Protein AF-A0A960N1W3-F1 (afdb_monomer_lite)

Foldseek 3Di:
DEAPQQWWFWWADQPPRDIDTYANNQAQVSFDDDPDDDPNITPDTGRGHFDWDWDWDDDDQKIKIKIFTAHNVRHGPDIDMDMDGHD

Radius of gyration: 14.03 Å; chains: 1; bounding box: 32×27×37 Å

pLDDT: mean 94.99, std 5.08, range [64.81, 98.56]

Sequence (87 aa):
ICGDRHWQYHSVHPGTGVQEFSVGAASDSHAGGTPGYDANIHRFHRVKGGFLSVDVNREGGESTIAFRLRDVNGEVGYEALFRRAVS

Structure (mmCIF, N/CA/C/O backbone):
data_AF-A0A960N1W3-F1
#
_entry.id   AF-A0A960N1W3-F1
#
loop_
_atom_site.group_PDB
_atom_site.id
_atom_site.type_symbol
_atom_site.label_atom_id
_atom_site.label_alt_id
_atom_site.label_comp_id
_atom_site.label_asym_id
_atom_site.label_entity_id
_atom_site.label_seq_id
_atom_site.pdbx_PDB_ins_code
_atom_site.Cartn_x
_atom_site.Cartn_y
_atom_site.Cartn_z
_atom_site.occupancy
_atom_site.B_iso_or_equiv
_atom_site.auth_seq_id
_atom_site.auth_comp_id
_atom_site.auth_asym_id
_atom_site.auth_atom_id
_atom_site.pdbx_PDB_model_num
ATOM 1 N N . ILE A 1 1 ? 2.341 -6.122 5.284 1.00 93.44 1 ILE A N 1
ATOM 2 C CA . ILE A 1 1 ? 3.306 -5.167 4.685 1.00 93.44 1 ILE A CA 1
ATOM 3 C C . ILE A 1 1 ? 4.479 -5.990 4.160 1.00 93.44 1 ILE A C 1
ATOM 5 O O . ILE A 1 1 ? 4.919 -6.868 4.892 1.00 93.44 1 ILE A O 1
ATOM 9 N N . CYS A 1 2 ? 4.946 -5.755 2.931 1.00 95.00 2 CYS A N 1
ATOM 10 C CA . CYS A 1 2 ? 6.069 -6.474 2.302 1.00 95.00 2 CYS A CA 1
ATOM 11 C C . CYS A 1 2 ? 6.902 -5.557 1.375 1.00 95.00 2 CYS A C 1
ATOM 13 O O . CYS A 1 2 ? 6.553 -4.391 1.194 1.00 95.00 2 CYS A O 1
ATOM 15 N N . GLY A 1 3 ? 7.995 -6.068 0.786 1.00 88.88 3 GLY A N 1
ATOM 16 C CA . GLY A 1 3 ? 8.909 -5.244 -0.027 1.00 88.88 3 GLY A CA 1
ATOM 17 C C . GLY A 1 3 ? 9.824 -5.966 -1.030 1.00 88.88 3 GLY A C 1
ATOM 18 O O . GLY A 1 3 ? 10.702 -5.330 -1.581 1.00 88.88 3 GLY A O 1
ATOM 19 N N . ASP A 1 4 ? 9.662 -7.262 -1.302 1.00 91.44 4 ASP A N 1
ATOM 20 C CA . ASP A 1 4 ? 10.483 -7.956 -2.323 1.00 91.44 4 ASP A CA 1
ATOM 21 C C . ASP A 1 4 ? 10.117 -7.531 -3.760 1.00 91.44 4 ASP A C 1
ATOM 23 O O . ASP A 1 4 ? 10.957 -7.356 -4.636 1.00 91.44 4 ASP A O 1
ATOM 27 N N . ARG A 1 5 ? 8.829 -7.274 -3.996 1.00 90.94 5 ARG A N 1
ATOM 28 C CA . ARG A 1 5 ? 8.332 -6.807 -5.293 1.00 90.94 5 ARG A CA 1
ATOM 29 C C . ARG A 1 5 ? 8.750 -5.358 -5.510 1.00 90.94 5 ARG A C 1
ATOM 31 O O . ARG A 1 5 ? 8.274 -4.479 -4.794 1.00 90.94 5 ARG A O 1
ATOM 38 N N . HIS A 1 6 ? 9.578 -5.101 -6.520 1.00 94.88 6 HIS A N 1
ATOM 39 C CA . HIS A 1 6 ? 10.135 -3.784 -6.854 1.00 94.88 6 HIS A CA 1
ATOM 40 C C . HIS A 1 6 ? 9.112 -2.802 -7.473 1.00 94.88 6 HIS A C 1
ATOM 42 O O . HIS A 1 6 ? 9.343 -2.173 -8.503 1.00 94.88 6 HIS A O 1
ATOM 48 N N . TRP A 1 7 ? 7.940 -2.671 -6.864 1.00 95.38 7 TRP A N 1
ATOM 49 C CA . TRP A 1 7 ? 6.921 -1.679 -7.186 1.00 95.38 7 TRP A CA 1
ATOM 50 C C . TRP A 1 7 ? 6.060 -1.417 -5.948 1.00 95.38 7 TRP A C 1
ATOM 52 O O . TRP A 1 7 ? 6.186 -2.090 -4.920 1.00 95.38 7 TRP A O 1
ATOM 62 N N . GLN A 1 8 ? 5.192 -0.417 -6.043 1.00 97.44 8 GLN A N 1
ATOM 63 C CA . GLN A 1 8 ? 4.235 -0.081 -4.999 1.00 97.44 8 GLN A CA 1
ATOM 64 C C . GLN A 1 8 ? 2.862 -0.644 -5.345 1.00 97.44 8 GLN A C 1
ATOM 66 O O . GLN A 1 8 ? 2.409 -0.520 -6.485 1.00 97.44 8 GLN A O 1
ATOM 71 N N . TYR A 1 9 ? 2.179 -1.238 -4.371 1.00 97.56 9 TYR A N 1
ATOM 72 C CA . TYR A 1 9 ? 0.777 -1.617 -4.528 1.00 97.56 9 TYR A CA 1
ATOM 73 C C . TYR A 1 9 ? 0.041 -1.699 -3.195 1.00 97.56 9 TYR A C 1
ATOM 75 O O . TYR A 1 9 ? 0.636 -1.867 -2.126 1.00 97.56 9 TYR A O 1
ATOM 83 N N . HIS A 1 10 ? -1.279 -1.612 -3.308 1.00 98.31 10 HIS A N 1
ATOM 84 C CA . HIS A 1 10 ? -2.223 -2.011 -2.281 1.00 98.31 10 HIS A CA 1
ATOM 85 C C . HIS A 1 10 ? -3.187 -3.027 -2.895 1.00 98.31 10 HIS A C 1
ATOM 87 O O . HIS A 1 10 ? -3.882 -2.705 -3.863 1.00 98.31 10 HIS A O 1
ATOM 93 N N . SER A 1 11 ? -3.229 -4.232 -2.333 1.00 97.75 11 SER A N 1
ATOM 94 C CA . SER A 1 11 ? -4.110 -5.318 -2.760 1.00 97.75 11 SER A CA 1
ATOM 95 C C . SER A 1 11 ? -5.049 -5.747 -1.644 1.00 97.75 11 SER A C 1
ATOM 97 O O . SER A 1 11 ? -4.696 -5.697 -0.468 1.00 97.75 11 SER A O 1
ATOM 99 N N . VAL A 1 12 ? -6.233 -6.219 -2.019 1.00 98.38 12 VAL A N 1
ATOM 100 C CA . VAL A 1 12 ? -7.217 -6.799 -1.108 1.00 98.38 12 VAL A CA 1
ATOM 101 C C . VAL A 1 12 ? -7.504 -8.222 -1.553 1.00 98.38 12 VAL A C 1
ATOM 103 O O . VAL A 1 12 ? -7.9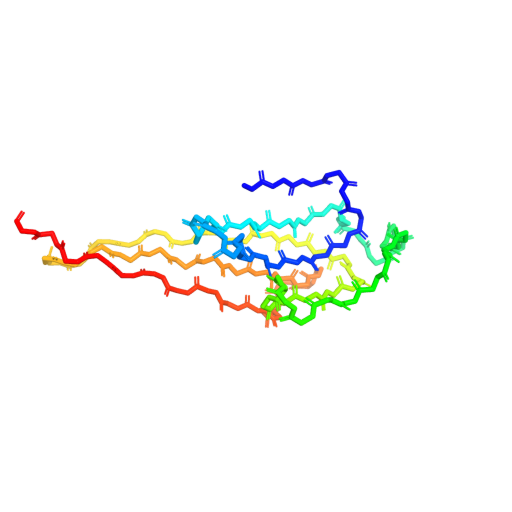79 -8.440 -2.665 1.00 98.38 12 VAL A O 1
ATOM 106 N N . HIS A 1 13 ? -7.224 -9.198 -0.690 1.00 97.50 13 HIS A N 1
ATOM 107 C CA . HIS A 1 13 ? -7.530 -10.591 -0.998 1.00 97.50 13 HIS A CA 1
ATOM 108 C C . HIS A 1 13 ? -9.057 -10.793 -1.070 1.00 97.50 13 HIS A C 1
ATOM 110 O O . HIS A 1 13 ? -9.746 -10.518 -0.082 1.00 97.50 13 HIS A O 1
ATOM 116 N N . PRO A 1 14 ? -9.613 -11.304 -2.184 1.00 95.94 14 PRO A N 1
ATOM 117 C CA . PRO A 1 14 ? -11.059 -11.309 -2.413 1.00 95.94 14 PRO A CA 1
ATOM 118 C C . PRO A 1 14 ? -11.825 -12.220 -1.447 1.00 95.94 14 PRO A C 1
ATOM 120 O O . PRO A 1 14 ? -12.958 -11.915 -1.093 1.00 95.94 14 PRO A O 1
ATOM 123 N N . GLY A 1 15 ? -11.213 -13.316 -0.983 1.00 97.19 15 GLY A N 1
ATOM 124 C CA . GLY A 1 15 ? -11.878 -14.262 -0.080 1.00 97.19 15 GLY A CA 1
ATOM 125 C C . GLY A 1 15 ? -11.844 -13.875 1.402 1.00 97.19 15 GLY A C 1
ATOM 126 O O . GLY A 1 15 ? -12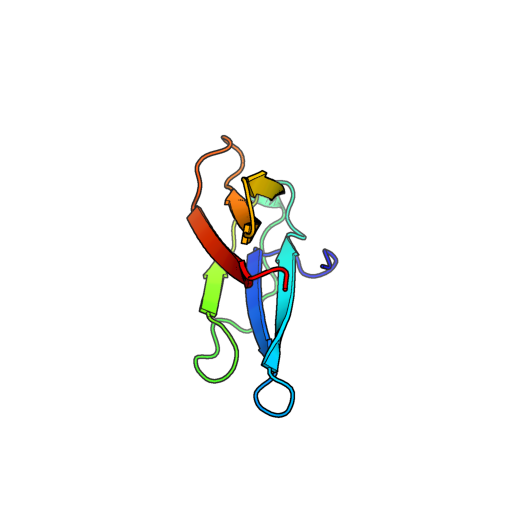.688 -14.324 2.165 1.00 97.19 15 GLY A O 1
ATOM 127 N N . THR A 1 16 ? -10.870 -13.068 1.833 1.00 97.62 16 THR A N 1
ATOM 128 C CA . THR A 1 16 ? -10.639 -12.781 3.268 1.00 97.62 16 THR A CA 1
ATOM 129 C C . THR A 1 16 ? -10.676 -11.295 3.605 1.00 97.62 16 THR A C 1
ATOM 131 O O . THR A 1 16 ? -10.694 -10.938 4.778 1.00 97.62 16 THR A O 1
ATOM 134 N N . GLY A 1 17 ? -10.638 -10.413 2.603 1.00 97.00 17 GLY A N 1
ATOM 135 C CA . GLY A 1 17 ? -10.542 -8.967 2.794 1.00 97.00 17 GLY A CA 1
ATOM 136 C C . GLY A 1 17 ? -9.188 -8.487 3.329 1.00 97.00 17 GLY A C 1
ATOM 137 O O . GLY A 1 17 ? -9.049 -7.300 3.632 1.00 97.00 17 GLY A O 1
ATOM 138 N N . VAL A 1 18 ? -8.192 -9.375 3.448 1.00 97.56 18 VAL A N 1
ATOM 139 C CA . VAL A 1 18 ? -6.847 -9.025 3.930 1.00 97.56 18 VAL A CA 1
ATOM 140 C C . VAL A 1 18 ? -6.244 -7.950 3.033 1.00 97.56 18 VAL A C 1
ATOM 142 O O . VAL A 1 18 ? -6.192 -8.115 1.815 1.00 97.56 18 VAL A O 1
ATOM 145 N N . GLN A 1 19 ? -5.789 -6.864 3.658 1.00 98.00 19 GLN A N 1
ATOM 146 C CA . GLN A 1 19 ? -5.127 -5.740 3.002 1.00 98.00 19 GLN A CA 1
ATOM 147 C C . GLN A 1 19 ? -3.611 -6.004 2.959 1.00 98.00 19 GLN A C 1
ATOM 149 O O . GLN A 1 19 ? -2.971 -6.157 4.002 1.00 98.00 19 GLN A O 1
ATOM 154 N N . GLU A 1 20 ? -3.023 -6.043 1.766 1.00 97.69 20 GLU A N 1
ATOM 155 C CA . GLU A 1 20 ? -1.579 -6.163 1.551 1.00 97.69 20 GLU A CA 1
ATOM 156 C C . GLU A 1 20 ? -1.030 -4.866 0.953 1.00 97.69 20 GLU A C 1
ATOM 158 O O . GLU A 1 20 ? -1.434 -4.446 -0.128 1.00 97.69 20 GLU A O 1
ATOM 163 N N . PHE A 1 21 ? -0.076 -4.249 1.649 1.00 97.94 21 PHE A N 1
ATOM 164 C CA . PHE A 1 21 ? 0.674 -3.087 1.174 1.00 97.94 21 PHE A CA 1
ATOM 165 C C . PHE A 1 21 ? 2.114 -3.488 0.891 1.00 97.94 21 PHE A C 1
ATOM 167 O O . PHE A 1 21 ? 2.746 -4.140 1.731 1.00 97.94 21 PHE A O 1
ATOM 174 N N . SER A 1 22 ? 2.643 -3.044 -0.245 1.00 95.81 22 SER A N 1
ATOM 175 C CA . SER A 1 22 ? 4.021 -3.312 -0.640 1.00 95.81 22 SER A CA 1
ATOM 176 C C . SER A 1 22 ? 4.709 -2.089 -1.196 1.00 95.81 22 SER A C 1
ATOM 178 O O . SER A 1 22 ? 4.102 -1.306 -1.926 1.00 95.81 22 SER A O 1
ATOM 180 N N . VAL A 1 23 ? 5.999 -1.991 -0.894 1.00 93.00 23 VAL A N 1
ATOM 181 C CA . VAL A 1 23 ? 6.905 -0.982 -1.435 1.00 93.00 23 VAL A CA 1
ATOM 182 C C . VAL A 1 23 ? 8.312 -1.564 -1.511 1.00 93.00 23 VAL A C 1
ATOM 184 O O . VAL A 1 23 ? 9.076 -1.498 -0.557 1.00 93.00 23 VAL A O 1
ATOM 187 N N . GLY A 1 24 ? 8.643 -2.216 -2.626 1.00 86.94 24 GLY A N 1
ATOM 188 C CA . GLY A 1 24 ? 9.970 -2.831 -2.765 1.00 86.94 24 GLY A CA 1
ATOM 189 C C . GLY A 1 24 ? 11.001 -1.998 -3.503 1.00 86.94 24 GLY A C 1
ATOM 190 O O . GLY A 1 24 ? 12.197 -2.193 -3.327 1.00 86.94 24 GLY A O 1
ATOM 191 N N . ALA A 1 25 ? 10.562 -1.033 -4.308 1.00 90.00 25 ALA A N 1
ATOM 192 C CA . ALA A 1 25 ? 11.477 -0.111 -4.960 1.00 90.00 25 ALA A CA 1
ATOM 193 C C . ALA A 1 25 ? 11.730 1.098 -4.051 1.00 90.00 25 ALA A C 1
ATOM 195 O O . ALA A 1 25 ? 10.849 1.937 -3.879 1.00 90.00 25 ALA A O 1
ATOM 196 N N . ALA A 1 26 ? 12.942 1.218 -3.507 1.00 88.75 26 ALA A N 1
ATOM 197 C CA . ALA A 1 26 ? 13.359 2.421 -2.779 1.00 88.75 26 ALA A CA 1
ATOM 198 C C . ALA A 1 26 ? 13.642 3.611 -3.723 1.00 88.75 26 ALA A C 1
ATOM 200 O O . ALA A 1 26 ? 13.538 4.764 -3.318 1.00 88.75 26 ALA A O 1
ATOM 201 N N . SER A 1 27 ? 13.968 3.345 -4.993 1.00 91.31 27 SER A N 1
ATOM 202 C CA . SER A 1 27 ? 14.211 4.357 -6.028 1.00 91.31 27 SER A CA 1
ATOM 203 C C . SER A 1 27 ? 13.544 3.985 -7.350 1.00 91.31 27 SER A C 1
ATOM 205 O O . SER A 1 27 ? 13.281 2.814 -7.626 1.00 91.31 27 SER A O 1
ATOM 207 N N . ASP A 1 28 ? 13.311 4.986 -8.199 1.00 92.81 28 ASP A N 1
ATOM 208 C CA . ASP A 1 28 ? 12.736 4.792 -9.535 1.00 92.81 28 ASP A CA 1
ATOM 209 C C . ASP A 1 28 ? 13.587 3.880 -10.424 1.00 92.81 28 ASP A C 1
ATOM 211 O O . ASP A 1 28 ? 13.044 3.097 -11.196 1.00 92.81 28 ASP A O 1
ATOM 215 N N . SER A 1 29 ? 14.913 3.946 -10.287 1.00 93.31 29 SER A N 1
ATOM 216 C CA . SER A 1 29 ? 15.859 3.144 -11.072 1.00 93.31 29 SER A CA 1
ATOM 217 C C . SER A 1 29 ? 15.763 1.641 -10.811 1.00 93.31 29 SER A C 1
ATOM 219 O O . SER A 1 29 ? 16.184 0.855 -11.653 1.00 93.31 29 SER A O 1
ATOM 221 N N . HIS A 1 30 ? 15.239 1.240 -9.652 1.00 89.06 30 HIS A N 1
ATOM 222 C CA . HIS A 1 30 ? 15.089 -0.165 -9.283 1.00 89.06 30 HIS A CA 1
ATOM 223 C C . HIS A 1 30 ? 13.652 -0.665 -9.457 1.00 89.06 30 HIS A C 1
ATOM 225 O O . HIS A 1 30 ? 13.402 -1.840 -9.209 1.00 89.06 30 HIS A O 1
ATOM 231 N N . ALA A 1 31 ? 12.715 0.191 -9.885 1.00 93.25 31 ALA A N 1
ATOM 232 C CA . ALA A 1 31 ? 11.318 -0.186 -10.048 1.00 93.25 31 ALA A CA 1
ATOM 233 C C . ALA A 1 31 ? 11.085 -0.987 -11.340 1.00 93.25 31 ALA A C 1
ATOM 235 O O . ALA A 1 31 ? 11.486 -0.562 -12.423 1.00 93.25 31 ALA A O 1
ATOM 236 N N . GLY A 1 32 ? 10.404 -2.131 -11.253 1.00 93.12 32 GLY A N 1
ATOM 237 C CA . GLY A 1 32 ? 10.144 -2.980 -12.420 1.00 93.12 32 GLY A CA 1
ATOM 238 C C . GLY A 1 32 ? 9.704 -4.405 -12.082 1.00 93.12 32 GLY A C 1
ATOM 239 O O . GLY A 1 32 ? 9.430 -4.725 -10.932 1.00 93.12 32 GLY A O 1
ATOM 240 N N . GLY A 1 33 ? 9.623 -5.267 -13.103 1.00 92.00 33 GLY A N 1
ATOM 241 C CA . GLY A 1 33 ? 9.361 -6.708 -12.935 1.00 92.00 33 GLY A CA 1
ATOM 242 C C . GLY A 1 33 ? 7.914 -7.088 -12.600 1.00 92.00 33 GLY A C 1
ATOM 243 O O . GLY A 1 33 ? 7.652 -8.212 -12.182 1.00 92.00 33 GLY A O 1
ATOM 244 N N . THR A 1 34 ? 6.968 -6.165 -12.762 1.00 93.94 34 THR A N 1
ATOM 245 C CA . THR A 1 34 ? 5.562 -6.406 -12.425 1.00 93.94 34 THR A CA 1
ATOM 246 C C . THR A 1 34 ? 4.788 -7.097 -13.559 1.00 93.94 34 THR A C 1
ATOM 248 O O . THR A 1 34 ? 5.009 -6.765 -14.724 1.00 93.94 34 THR A O 1
ATOM 251 N N . PRO A 1 35 ? 3.821 -7.987 -13.251 1.00 94.19 35 PRO A N 1
ATOM 252 C CA . PRO A 1 35 ? 2.867 -8.507 -14.238 1.00 94.19 35 PRO A CA 1
ATOM 253 C C . PRO A 1 35 ? 1.797 -7.482 -14.661 1.00 94.19 35 PRO A C 1
ATOM 255 O O . PRO A 1 35 ? 0.974 -7.780 -15.521 1.00 94.19 35 PRO A O 1
ATOM 258 N N . GLY A 1 36 ? 1.798 -6.280 -14.072 1.00 96.06 36 GLY A N 1
ATOM 259 C CA . GLY A 1 36 ? 0.816 -5.230 -14.336 1.00 96.06 36 GLY A CA 1
ATOM 260 C C . GLY A 1 36 ? -0.300 -5.160 -13.291 1.00 96.06 36 GLY A C 1
ATOM 261 O O . GLY A 1 36 ? -0.290 -5.872 -12.285 1.00 96.06 36 GLY A O 1
ATOM 262 N N . TYR A 1 37 ? -1.238 -4.239 -13.516 1.00 97.38 37 TYR A N 1
ATOM 263 C CA . TYR A 1 37 ? -2.410 -4.047 -12.664 1.00 97.38 37 TYR A CA 1
ATOM 264 C C . TYR A 1 37 ? -3.448 -5.153 -12.897 1.00 97.38 37 TYR A C 1
ATOM 266 O O . TYR A 1 37 ? -3.719 -5.541 -14.029 1.00 97.38 37 TYR A O 1
ATOM 274 N N . ASP A 1 38 ? -4.071 -5.599 -11.812 1.00 97.25 38 ASP A N 1
ATOM 275 C CA . ASP A 1 38 ? -5.174 -6.567 -11.805 1.00 97.25 38 ASP A CA 1
ATOM 276 C C . ASP A 1 38 ? -6.321 -5.983 -10.981 1.00 97.25 38 ASP A C 1
ATOM 278 O O . ASP A 1 38 ? -6.202 -5.840 -9.763 1.00 97.25 38 ASP A O 1
ATOM 282 N N . ALA A 1 39 ? -7.424 -5.654 -11.653 1.00 96.31 39 ALA A N 1
ATOM 283 C CA . ALA A 1 39 ? -8.590 -5.008 -11.056 1.00 96.31 39 ALA A CA 1
ATOM 284 C C . ALA A 1 39 ? -9.323 -5.873 -10.017 1.00 96.31 39 ALA A C 1
ATOM 286 O O . ALA A 1 39 ? -10.071 -5.334 -9.201 1.00 96.31 39 ALA A O 1
ATOM 287 N N . ASN A 1 40 ? -9.114 -7.194 -10.019 1.00 96.81 40 ASN A N 1
ATOM 288 C CA . ASN A 1 40 ? -9.774 -8.095 -9.073 1.00 96.81 40 ASN A CA 1
ATOM 289 C C . ASN A 1 40 ? -9.193 -7.987 -7.661 1.00 96.81 40 ASN A C 1
ATOM 291 O O . ASN A 1 40 ? -9.887 -8.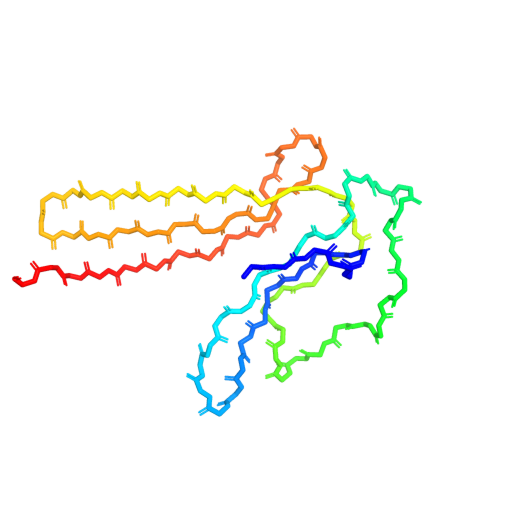277 -6.687 1.00 96.81 40 ASN A O 1
ATOM 295 N N . ILE A 1 41 ? -7.925 -7.582 -7.549 1.00 96.56 41 ILE A N 1
ATOM 296 C CA . ILE A 1 41 ? -7.192 -7.575 -6.278 1.00 96.56 41 ILE A CA 1
ATOM 297 C C . ILE A 1 41 ? -6.586 -6.212 -5.953 1.00 96.56 41 ILE A C 1
ATOM 299 O O . ILE A 1 41 ? -6.543 -5.834 -4.785 1.00 96.56 41 ILE A O 1
ATOM 303 N N . HIS A 1 42 ? -6.134 -5.447 -6.947 1.00 98.12 42 HIS A N 1
ATOM 304 C CA . HIS A 1 42 ? -5.393 -4.215 -6.711 1.00 98.12 42 HIS A CA 1
ATOM 305 C C . HIS A 1 42 ? -6.334 -3.019 -6.525 1.00 98.12 42 HIS A C 1
ATOM 307 O O . HIS A 1 42 ? -7.144 -2.674 -7.387 1.00 98.12 42 HIS A O 1
ATOM 313 N N . ARG A 1 43 ? -6.153 -2.308 -5.414 1.00 97.94 43 ARG A N 1
ATOM 314 C CA . ARG A 1 43 ? -6.695 -0.960 -5.184 1.00 97.94 43 ARG A CA 1
ATOM 315 C C . ARG A 1 43 ? -5.734 0.128 -5.643 1.00 97.94 43 ARG A C 1
ATOM 317 O O . ARG A 1 43 ? -6.168 1.231 -5.952 1.00 97.94 43 ARG A O 1
ATOM 324 N N . PHE A 1 44 ? -4.446 -0.194 -5.701 1.00 97.94 44 PHE A N 1
ATOM 325 C CA . PHE A 1 44 ? -3.399 0.679 -6.207 1.00 97.94 44 PHE A CA 1
ATOM 326 C C . PHE A 1 44 ? -2.250 -0.151 -6.768 1.00 97.94 44 PHE A C 1
ATOM 328 O O . PHE A 1 44 ? -1.922 -1.202 -6.219 1.00 97.94 44 PHE A O 1
ATOM 335 N N . HIS A 1 45 ? -1.617 0.346 -7.827 1.00 97.69 45 HIS A N 1
ATOM 336 C CA . HIS A 1 45 ? -0.417 -0.226 -8.426 1.00 97.69 45 HIS A CA 1
ATOM 337 C C . HIS A 1 45 ? 0.392 0.890 -9.084 1.00 97.69 45 HIS A C 1
ATOM 339 O O . HIS A 1 45 ? -0.163 1.717 -9.809 1.00 97.69 45 HIS A O 1
ATOM 345 N N . ARG A 1 46 ? 1.696 0.938 -8.811 1.00 96.62 46 ARG A N 1
ATOM 346 C CA . ARG A 1 46 ? 2.602 1.940 -9.371 1.00 96.62 46 ARG A CA 1
ATOM 347 C C .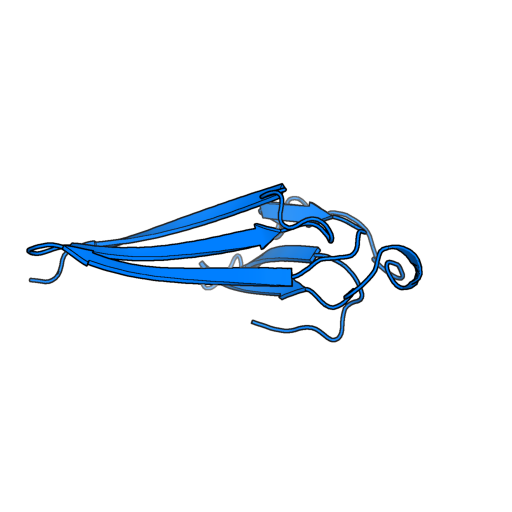 ARG A 1 46 ? 4.018 1.392 -9.476 1.00 96.62 46 ARG A C 1
ATOM 349 O O . ARG A 1 46 ? 4.628 1.014 -8.478 1.00 96.62 46 ARG A O 1
ATOM 356 N N . VAL A 1 47 ? 4.583 1.437 -10.679 1.00 96.62 47 VAL A N 1
ATOM 357 C CA . VAL A 1 47 ? 5.961 0.999 -10.969 1.00 96.62 47 VAL A CA 1
ATOM 358 C C . VAL A 1 47 ? 6.937 2.160 -10.779 1.00 96.62 47 VAL A C 1
ATOM 360 O O . VAL A 1 47 ? 7.498 2.690 -11.734 1.00 96.62 47 VAL A O 1
ATOM 363 N N . LYS A 1 48 ? 7.071 2.617 -9.533 1.00 96.19 48 LYS A N 1
ATOM 364 C CA . LYS A 1 48 ? 7.963 3.713 -9.130 1.00 96.19 48 LYS A CA 1
ATOM 365 C C . LYS A 1 48 ? 8.535 3.473 -7.740 1.00 96.19 48 LYS A C 1
ATOM 367 O O . LYS A 1 48 ? 7.945 2.735 -6.945 1.00 96.19 48 LYS A O 1
ATOM 372 N N . GLY A 1 49 ? 9.656 4.130 -7.459 1.00 95.44 49 GLY A N 1
ATOM 373 C CA . GLY A 1 49 ? 10.283 4.114 -6.149 1.00 95.44 49 GLY A CA 1
ATOM 374 C C . GLY A 1 49 ? 9.490 4.896 -5.109 1.00 95.44 49 GLY A C 1
ATOM 375 O O . GLY A 1 49 ? 8.619 5.705 -5.446 1.00 95.44 49 GLY A O 1
ATOM 376 N N . GLY A 1 50 ? 9.798 4.661 -3.840 1.00 96.69 50 GLY A N 1
ATOM 377 C CA . GLY A 1 50 ? 9.203 5.396 -2.738 1.00 96.69 50 GLY A CA 1
ATOM 378 C C . GLY A 1 50 ? 9.249 4.634 -1.425 1.00 96.69 50 GLY A C 1
ATOM 379 O O . GLY A 1 50 ? 10.082 3.751 -1.228 1.00 96.69 50 GLY A O 1
ATOM 380 N N . PHE A 1 51 ? 8.339 4.981 -0.522 1.00 97.38 51 PHE A N 1
ATOM 381 C CA . PHE A 1 51 ? 8.232 4.358 0.795 1.00 97.38 51 PHE A CA 1
ATOM 382 C C . PHE A 1 51 ? 6.785 4.365 1.295 1.00 97.38 51 PHE A C 1
ATOM 384 O O . PHE A 1 51 ? 5.921 5.068 0.772 1.00 97.38 51 PHE A O 1
ATOM 391 N N . LEU A 1 52 ? 6.514 3.562 2.322 1.00 97.94 52 LEU A N 1
ATOM 392 C CA . LEU A 1 52 ? 5.228 3.518 3.009 1.00 97.94 52 LEU A CA 1
ATOM 393 C C . LEU A 1 52 ? 5.354 4.291 4.324 1.00 97.94 52 LEU A C 1
ATOM 395 O O . LEU A 1 52 ? 6.188 3.938 5.157 1.00 97.94 52 LEU A O 1
ATOM 399 N N . SER A 1 53 ? 4.513 5.302 4.539 1.00 97.81 53 SER A N 1
ATOM 400 C CA . SER A 1 53 ? 4.313 5.888 5.869 1.00 97.81 53 SER A CA 1
ATOM 401 C C . SER A 1 53 ? 3.005 5.379 6.464 1.00 97.81 53 SER A C 1
ATOM 403 O O . SER A 1 53 ? 1.992 5.310 5.764 1.00 97.81 53 SER A O 1
ATOM 405 N N . VAL A 1 54 ? 3.024 5.036 7.750 1.00 98.06 54 VAL A N 1
ATOM 406 C CA . VAL A 1 54 ? 1.839 4.578 8.478 1.00 98.06 54 VAL A CA 1
ATOM 407 C C . VAL A 1 54 ? 1.629 5.473 9.685 1.00 98.06 54 VAL A C 1
ATOM 409 O O . VAL A 1 54 ? 2.488 5.543 10.559 1.00 98.06 54 VAL A O 1
ATOM 412 N N . ASP A 1 55 ? 0.479 6.132 9.727 1.00 97.88 55 ASP A N 1
ATOM 413 C CA . ASP A 1 55 ? 0.093 7.029 10.807 1.00 97.88 55 ASP A CA 1
ATOM 414 C C . ASP A 1 55 ? -1.044 6.382 11.597 1.00 97.88 55 ASP A C 1
ATOM 416 O O . ASP A 1 55 ? -2.091 6.062 11.032 1.00 97.88 55 ASP A O 1
ATOM 420 N N . VAL A 1 56 ? -0.840 6.166 12.895 1.00 96.62 56 VAL A N 1
ATOM 421 C CA . VAL A 1 56 ? -1.852 5.614 13.805 1.00 96.62 56 VAL A CA 1
ATOM 422 C C . VAL A 1 56 ? -2.251 6.708 14.778 1.00 96.62 56 VAL A C 1
ATOM 424 O O . VAL A 1 56 ? -1.391 7.260 15.461 1.00 96.62 56 VAL A O 1
ATOM 427 N N . ASN A 1 57 ? -3.544 7.002 14.860 1.00 95.69 57 ASN A N 1
ATOM 428 C CA . ASN A 1 57 ? -4.074 7.991 15.787 1.00 95.69 57 ASN A CA 1
ATOM 429 C C . ASN A 1 57 ? -5.197 7.394 16.638 1.00 95.69 57 ASN A C 1
ATOM 431 O O . ASN A 1 57 ? -5.911 6.475 16.225 1.00 95.69 57 ASN A O 1
ATOM 435 N N . ARG A 1 58 ? -5.364 7.936 17.840 1.00 92.94 58 ARG A N 1
ATOM 436 C CA . ARG A 1 58 ? -6.496 7.645 18.708 1.00 92.94 58 ARG A CA 1
ATOM 437 C C . ARG A 1 58 ? -6.991 8.948 19.310 1.00 92.94 58 ARG A C 1
ATOM 439 O O . ARG A 1 58 ? -6.316 9.539 20.146 1.00 92.94 58 ARG A O 1
ATOM 446 N N . GLU A 1 59 ? -8.197 9.337 18.928 1.00 91.62 59 GLU A N 1
ATOM 447 C CA . GLU A 1 59 ? -8.857 10.536 19.431 1.00 91.62 59 GLU A CA 1
ATOM 448 C C . GLU A 1 59 ? -10.238 10.161 19.965 1.00 91.62 59 GLU A C 1
ATOM 450 O O . GLU A 1 59 ? -11.074 9.587 19.266 1.00 91.62 59 GLU A O 1
ATOM 455 N N . GLY A 1 60 ? -10.457 10.435 21.253 1.00 87.75 60 GLY A N 1
ATOM 456 C CA . GLY A 1 60 ? -11.671 10.031 21.957 1.00 87.75 60 GLY A CA 1
ATOM 457 C C . GLY A 1 60 ? -11.931 8.521 21.870 1.00 87.75 60 GLY A C 1
ATOM 458 O O . GLY A 1 60 ? -11.079 7.700 22.224 1.00 87.75 60 GLY A O 1
ATOM 459 N N . GLY A 1 61 ? -13.136 8.169 21.415 1.00 90.38 61 GLY A N 1
ATOM 460 C CA . GLY A 1 61 ? -13.597 6.791 21.223 1.00 90.38 61 GLY A CA 1
ATOM 461 C C . GLY A 1 61 ? -13.246 6.183 19.862 1.00 90.38 61 GLY A C 1
ATOM 462 O O . GLY A 1 61 ? -13.735 5.104 19.549 1.00 90.38 61 GLY A O 1
ATOM 463 N N . GLU A 1 62 ? -12.429 6.835 19.033 1.00 94.31 62 GLU A N 1
ATOM 464 C CA . GLU A 1 62 ? -12.092 6.350 17.692 1.00 94.31 62 GLU A CA 1
ATOM 465 C C . GLU A 1 62 ? -10.585 6.096 17.553 1.00 94.31 62 GLU A C 1
ATOM 467 O O . GLU A 1 62 ? -9.745 6.858 18.028 1.00 94.31 62 GLU A O 1
ATOM 472 N N . SER A 1 63 ? -10.222 4.985 16.910 1.00 96.50 63 SER A N 1
ATOM 473 C CA . SER A 1 63 ? -8.853 4.703 16.465 1.00 96.50 63 SER A CA 1
ATOM 474 C C . SER A 1 63 ? -8.790 4.729 14.945 1.00 96.50 63 SER A C 1
ATOM 476 O O . SER A 1 63 ? -9.612 4.091 14.283 1.00 96.50 63 SER A O 1
ATOM 478 N N . THR A 1 64 ? -7.792 5.411 14.393 1.00 97.25 64 THR A N 1
ATOM 479 C CA . THR A 1 64 ? -7.553 5.488 12.952 1.00 97.25 64 THR A CA 1
ATOM 480 C C . THR A 1 64 ? -6.153 4.998 12.601 1.00 97.25 64 THR A C 1
ATOM 482 O O . THR A 1 64 ? -5.214 5.113 13.389 1.00 97.25 64 THR A O 1
ATOM 485 N N . ILE A 1 65 ? -6.018 4.411 11.414 1.00 97.88 65 ILE A N 1
ATOM 486 C CA . ILE A 1 65 ? -4.727 4.050 10.828 1.00 97.88 65 ILE A CA 1
ATOM 487 C C . ILE A 1 65 ? -4.733 4.405 9.342 1.00 97.88 65 ILE A C 1
ATOM 489 O O . ILE A 1 65 ? -5.598 3.948 8.593 1.00 97.88 65 ILE A O 1
ATOM 493 N N . ALA A 1 66 ? -3.783 5.239 8.925 1.00 98.25 66 ALA A N 1
ATOM 494 C CA . ALA A 1 66 ? -3.601 5.671 7.546 1.00 98.25 66 ALA A CA 1
ATOM 495 C C . ALA A 1 66 ? -2.327 5.050 6.970 1.00 98.25 66 ALA A C 1
ATOM 497 O O . ALA A 1 66 ? -1.232 5.302 7.464 1.00 98.25 66 ALA A O 1
ATOM 498 N N . PHE A 1 67 ? -2.470 4.267 5.906 1.00 98.56 67 PHE A N 1
ATOM 499 C CA . PHE A 1 67 ? -1.362 3.755 5.107 1.00 98.56 67 PHE A CA 1
ATOM 500 C C . PHE A 1 67 ? -1.179 4.653 3.889 1.00 98.56 67 PHE A C 1
ATOM 502 O O . PHE A 1 67 ? -2.110 4.801 3.098 1.00 98.56 67 PHE A O 1
ATOM 509 N N . ARG A 1 68 ? 0.008 5.239 3.717 1.00 98.56 68 ARG A N 1
ATOM 510 C CA . ARG A 1 68 ? 0.309 6.154 2.609 1.00 98.56 68 ARG A CA 1
ATOM 511 C C . ARG A 1 68 ? 1.510 5.672 1.822 1.00 98.56 68 ARG A C 1
ATOM 513 O O . ARG A 1 68 ? 2.627 5.647 2.338 1.00 98.56 68 ARG A O 1
ATOM 520 N N . LEU A 1 69 ? 1.272 5.315 0.567 1.00 98.25 69 LEU A N 1
ATOM 521 C CA . LEU A 1 69 ? 2.328 5.033 -0.396 1.00 98.25 69 LEU A CA 1
ATOM 522 C C . LEU A 1 69 ? 2.809 6.366 -0.964 1.00 98.25 69 LEU A C 1
ATOM 524 O O . LEU A 1 69 ? 2.048 7.097 -1.609 1.00 98.25 69 LEU A O 1
ATOM 528 N N . ARG A 1 70 ? 4.059 6.699 -0.657 1.00 98.31 70 ARG A N 1
ATOM 529 C CA . ARG A 1 70 ? 4.704 7.949 -1.044 1.00 98.31 70 ARG A CA 1
ATOM 530 C C . ARG A 1 70 ? 5.703 7.708 -2.154 1.00 98.31 70 ARG A C 1
ATOM 532 O O . ARG A 1 70 ? 6.273 6.627 -2.262 1.00 98.31 70 ARG A O 1
ATOM 539 N N . ASP A 1 71 ? 5.910 8.716 -2.985 1.00 97.19 71 ASP A N 1
ATOM 540 C CA . ASP A 1 71 ? 7.023 8.716 -3.923 1.00 97.19 71 ASP A CA 1
ATOM 541 C C . ASP A 1 71 ? 8.371 8.986 -3.227 1.00 97.19 71 ASP A C 1
ATOM 543 O O . ASP A 1 71 ? 8.451 9.150 -2.008 1.00 97.19 71 ASP A O 1
ATOM 547 N N . VAL A 1 72 ? 9.446 9.018 -4.015 1.00 96.69 72 VAL A N 1
ATOM 548 C CA . VAL A 1 72 ? 10.810 9.281 -3.527 1.00 96.69 72 VAL A CA 1
ATOM 549 C C . VAL A 1 72 ? 11.006 10.689 -2.947 1.00 96.69 72 VAL A C 1
ATOM 551 O O . VAL A 1 72 ? 11.943 10.894 -2.183 1.00 96.69 72 VAL A O 1
ATOM 554 N N . ASN A 1 73 ? 10.128 11.641 -3.274 1.00 97.06 73 ASN A N 1
ATOM 555 C CA . ASN A 1 73 ? 10.151 13.010 -2.756 1.00 97.06 73 ASN A CA 1
ATOM 556 C C . ASN A 1 73 ? 9.266 13.171 -1.506 1.00 97.06 73 ASN A C 1
ATOM 558 O O . ASN A 1 73 ? 9.242 14.235 -0.892 1.00 97.06 73 ASN A O 1
ATOM 562 N N . GLY A 1 74 ? 8.544 12.117 -1.113 1.00 96.88 74 GLY A N 1
ATOM 563 C CA . GLY A 1 74 ? 7.633 12.116 0.026 1.00 96.88 74 GLY A CA 1
ATOM 564 C C . GLY A 1 74 ? 6.199 12.530 -0.307 1.00 96.88 74 GLY A C 1
ATOM 565 O O . GLY A 1 74 ? 5.367 12.574 0.606 1.00 96.88 74 GLY A O 1
ATOM 566 N N . GLU A 1 75 ? 5.865 12.782 -1.574 1.00 98.12 75 GLU A N 1
ATOM 567 C CA . GLU A 1 75 ? 4.499 13.098 -1.991 1.00 98.12 75 GLU A CA 1
ATOM 568 C C . GLU A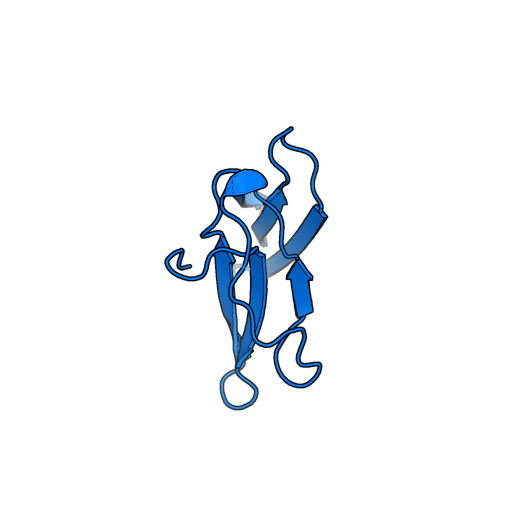 1 75 ? 3.604 11.860 -1.900 1.00 98.12 75 GLU A C 1
ATOM 570 O O . GLU A 1 75 ? 4.005 10.752 -2.260 1.00 98.12 75 GLU A O 1
ATOM 575 N N . VAL A 1 76 ? 2.373 12.028 -1.409 1.00 98.25 76 VAL A N 1
ATOM 576 C CA . VAL A 1 76 ? 1.417 10.919 -1.274 1.00 98.25 76 VAL A CA 1
ATOM 577 C C . VAL A 1 76 ? 0.842 10.574 -2.644 1.00 98.25 76 VAL A C 1
ATOM 579 O O . VAL A 1 76 ? 0.086 11.354 -3.215 1.00 98.25 76 VAL A O 1
ATOM 582 N N . GLY A 1 77 ? 1.160 9.382 -3.149 1.00 96.88 77 GLY A N 1
ATOM 583 C CA . GLY A 1 77 ? 0.563 8.847 -4.376 1.00 96.88 77 GLY A CA 1
ATOM 584 C C . GLY A 1 77 ? -0.713 8.043 -4.125 1.00 96.88 77 GLY A C 1
ATOM 585 O O . GLY A 1 77 ? -1.549 7.923 -5.018 1.00 96.88 77 GLY A O 1
ATOM 586 N N . TYR A 1 78 ? -0.866 7.479 -2.923 1.00 98.44 78 TYR A N 1
ATOM 587 C CA . TYR A 1 78 ? -2.047 6.715 -2.529 1.00 98.44 78 TYR A CA 1
ATOM 588 C C . TYR A 1 78 ? -2.213 6.666 -1.010 1.00 98.44 78 TYR A C 1
ATOM 590 O O . TYR A 1 78 ? -1.227 6.540 -0.284 1.00 98.44 78 TYR A O 1
ATOM 598 N N . GLU A 1 79 ? -3.461 6.707 -0.543 1.00 98.56 79 GLU A N 1
ATOM 599 C CA . GLU A 1 79 ? -3.830 6.581 0.867 1.00 98.56 79 GLU A CA 1
ATOM 600 C C . GLU A 1 79 ? -4.936 5.531 1.051 1.00 98.56 79 GLU A C 1
ATOM 602 O O . GLU A 1 79 ? -5.918 5.504 0.308 1.00 98.56 79 GLU A O 1
ATOM 607 N N . ALA A 1 80 ? -4.793 4.697 2.082 1.00 98.31 80 ALA A N 1
ATOM 608 C CA . ALA A 1 80 ? -5.860 3.865 2.622 1.00 98.31 80 ALA A CA 1
ATOM 609 C C . ALA A 1 80 ? -6.037 4.163 4.118 1.00 98.31 80 ALA A C 1
ATOM 611 O O . ALA A 1 80 ? -5.131 3.924 4.918 1.00 98.31 80 ALA A O 1
ATOM 612 N N . LEU A 1 81 ? -7.210 4.682 4.487 1.00 97.81 81 LEU A N 1
ATOM 613 C CA . LEU A 1 81 ? -7.558 5.072 5.853 1.00 97.81 81 LEU A CA 1
ATOM 614 C C . LEU A 1 81 ? -8.593 4.113 6.440 1.00 97.81 81 LEU A C 1
ATOM 616 O O . LEU A 1 81 ? -9.695 3.971 5.910 1.00 97.81 81 LEU A O 1
ATOM 620 N N . PHE A 1 82 ? -8.259 3.513 7.577 1.00 96.88 82 PHE A N 1
ATOM 621 C CA . PHE A 1 82 ? -9.146 2.628 8.323 1.00 96.88 82 PHE A CA 1
ATOM 622 C C . PHE A 1 82 ? -9.522 3.264 9.657 1.00 96.88 82 PHE A C 1
ATOM 624 O O . PHE A 1 82 ? -8.709 3.935 10.293 1.00 96.88 82 PHE A O 1
ATOM 631 N N . ARG A 1 83 ? -10.767 3.034 10.075 1.00 96.31 83 ARG A N 1
ATOM 632 C CA . ARG A 1 83 ? -11.350 3.560 11.311 1.00 96.31 83 ARG A CA 1
ATOM 633 C C . ARG A 1 83 ? -11.930 2.420 12.125 1.00 96.31 83 ARG A C 1
ATOM 635 O O . ARG A 1 83 ? -12.530 1.501 11.568 1.00 96.31 83 ARG A O 1
ATOM 642 N N . ARG A 1 84 ? -11.773 2.492 13.440 1.00 94.50 84 ARG A N 1
ATOM 643 C CA . ARG A 1 84 ? -12.374 1.561 14.390 1.00 94.50 84 ARG A CA 1
ATOM 644 C C . ARG A 1 84 ? -12.914 2.342 15.579 1.00 94.50 84 ARG A C 1
ATOM 646 O O . ARG A 1 84 ? -12.132 2.938 16.319 1.00 94.50 84 ARG A O 1
ATOM 653 N N . ALA A 1 85 ? -14.227 2.284 15.787 1.00 86.69 85 ALA A N 1
ATOM 654 C CA . ALA A 1 85 ? -14.828 2.704 17.046 1.00 86.69 85 ALA A CA 1
ATOM 655 C C . ALA A 1 85 ? -14.329 1.781 18.161 1.00 86.69 85 ALA A C 1
ATOM 657 O O . ALA A 1 85 ? -14.297 0.558 18.005 1.00 86.6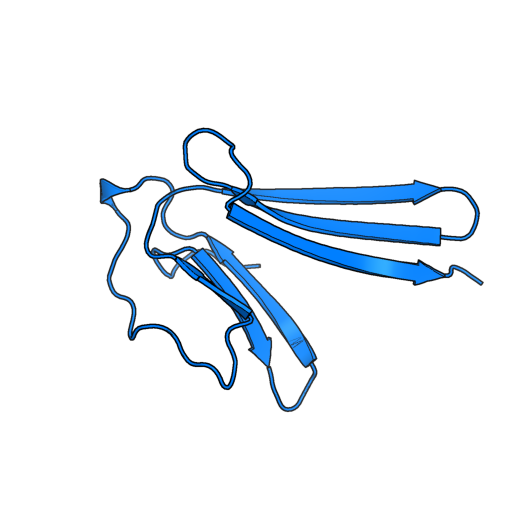9 85 ALA A O 1
ATOM 658 N N . VAL A 1 86 ? -13.892 2.365 19.265 1.00 71.81 86 VAL A N 1
ATOM 659 C CA . VAL A 1 86 ? -13.470 1.627 20.445 1.00 71.81 86 VAL A CA 1
ATOM 660 C C . VAL A 1 86 ? -14.617 1.744 21.431 1.00 71.81 86 VAL A C 1
ATOM 662 O O . VAL A 1 86 ? -14.816 2.803 22.021 1.00 71.81 86 VAL A O 1
ATOM 665 N N . SER A 1 87 ? -15.402 0.672 21.510 1.00 64.81 87 SER A N 1
ATOM 666 C CA . SER A 1 87 ? -16.414 0.463 22.547 1.00 64.81 87 SER A CA 1
ATOM 667 C C . SER A 1 87 ? -15.780 0.373 23.926 1.00 64.81 87 SER A C 1
ATOM 669 O O . SER A 1 87 ? -14.714 -0.286 24.001 1.00 64.81 87 SER A O 1
#

Secondary structure (DSSP, 8-state):
-B-SSSSEEEEE-TTT--EEEEE--SSGGG--------TTTEEEEE-S--EEEEEEEEETTEEEEEEEEE-TTS-EEEEEEEEEE--